Protein AF-A0A7J2LW17-F1 (afdb_monomer_lite)

Foldseek 3Di:
DDDDDDDPPLPPPPPLPDQFEAEAEQLACDDDPPDPDDDDSVNVLVVLLCLQVVNDPPNSDDHHQAYEYAENNCCCVDPVCVVSVVSSCVRHPYDYAHDPCVCVPVVDPVVVCVVVVHPDNWDKDWDDGDPDIDIDTHDDD

Secondary structure (DSSP, 8-state):
---------------TT---EEEE----SS--TT-SS---HHHHHHHHHHHHHT-STT--SPPPSEEEEES--GGGGSTTTHHHHHHHHHHS-EEEE--SSHHHHSSSHHHHHHHTT-S-S-EEEEEEETTEEEEEEE---

Sequence (141 aa):
MALGETSRTGSLRSSMDSIDFLFVSDVEALPHPDERFRARTEDVLLEMLKEVKCEDEYSNEPAPSFIIFNGDVDARFEDGYSDIFKEIERTAPCYYVFGNHECKILGCVEEWKRLLNMKRSYYSWRLSCSGMTVTFIVLDL

Structure (mmCIF, N/CA/C/O backbone):
data_AF-A0A7J2LW17-F1
#
_entry.id   AF-A0A7J2LW17-F1
#
loop_
_atom_site.group_PDB
_atom_site.id
_atom_site.type_symbol
_atom_site.label_atom_id
_atom_site.label_alt_id
_atom_site.label_comp_id
_atom_site.label_asym_id
_atom_site.label_entity_id
_atom_site.label_seq_id
_atom_site.pdbx_PDB_ins_code
_atom_site.Cartn_x
_atom_site.Cartn_y
_atom_site.Cartn_z
_atom_site.occupancy
_atom_site.B_iso_or_equiv
_atom_site.auth_seq_id
_atom_site.auth_comp_id
_atom_site.auth_asym_id
_atom_site.auth_atom_id
_atom_site.pdbx_PDB_model_num
ATOM 1 N N . MET A 1 1 ? 14.041 -9.219 53.763 1.00 37.25 1 MET A N 1
ATOM 2 C CA . MET A 1 1 ? 14.859 -8.929 52.561 1.00 37.25 1 MET A CA 1
ATOM 3 C C . MET A 1 1 ? 14.619 -10.090 51.606 1.00 37.25 1 MET A C 1
ATOM 5 O O . MET A 1 1 ? 14.803 -11.202 52.072 1.00 37.25 1 MET A O 1
ATOM 9 N N . ALA A 1 2 ? 14.128 -9.996 50.370 1.00 37.06 2 ALA A N 1
ATOM 10 C CA . ALA A 1 2 ? 13.740 -8.939 49.417 1.00 37.06 2 ALA A CA 1
ATOM 11 C C . ALA A 1 2 ? 12.381 -9.385 48.787 1.00 37.06 2 ALA A C 1
ATOM 13 O O . ALA A 1 2 ? 12.100 -10.578 48.829 1.00 37.06 2 ALA A O 1
ATOM 14 N N . LEU A 1 3 ? 11.384 -8.567 48.416 1.00 39.03 3 LEU A N 1
ATOM 15 C CA . LEU A 1 3 ? 11.261 -7.452 47.450 1.00 39.03 3 LEU A CA 1
ATOM 16 C C . LEU A 1 3 ? 11.588 -7.796 45.978 1.00 39.03 3 LEU A C 1
ATOM 18 O O . LEU A 1 3 ? 12.744 -8.052 45.662 1.00 39.03 3 LEU A O 1
ATOM 22 N N . GLY A 1 4 ? 10.554 -7.689 45.120 1.00 32.00 4 GLY A N 1
ATOM 23 C CA . GLY A 1 4 ? 10.581 -7.588 43.645 1.00 32.00 4 GLY A CA 1
ATOM 24 C C . GLY A 1 4 ? 10.004 -8.826 42.941 1.00 32.00 4 GLY A C 1
ATOM 25 O O . GLY A 1 4 ? 10.714 -9.810 42.805 1.00 32.00 4 GLY A O 1
ATOM 26 N N . GLU A 1 5 ? 8.718 -8.937 42.573 1.00 45.91 5 GLU A N 1
ATOM 27 C CA . GLU A 1 5 ? 7.990 -8.179 41.525 1.00 45.91 5 GLU A CA 1
ATOM 28 C C . GLU A 1 5 ? 8.896 -7.860 40.322 1.00 45.91 5 GLU A C 1
ATOM 30 O O . GLU A 1 5 ? 9.848 -7.098 40.421 1.00 45.91 5 GLU A O 1
ATOM 35 N N . THR A 1 6 ? 8.689 -8.475 39.158 1.00 37.16 6 THR A N 1
ATOM 36 C CA . THR A 1 6 ? 7.623 -8.065 38.237 1.00 37.16 6 THR A CA 1
ATOM 37 C C . THR A 1 6 ? 7.292 -9.186 37.247 1.00 37.16 6 THR A C 1
ATOM 39 O O . THR A 1 6 ? 8.105 -9.572 36.408 1.00 37.16 6 THR A O 1
ATOM 42 N N . SER A 1 7 ? 6.049 -9.671 37.300 1.00 38.50 7 SER A N 1
ATOM 43 C CA . SER A 1 7 ? 5.391 -10.230 36.120 1.00 38.50 7 SER A CA 1
ATOM 44 C C . SER A 1 7 ? 5.443 -9.176 35.019 1.00 38.50 7 SER A C 1
ATOM 46 O O . SER A 1 7 ? 4.839 -8.115 35.161 1.00 38.50 7 SER A O 1
ATOM 48 N N . ARG A 1 8 ? 6.123 -9.461 33.904 1.00 42.44 8 ARG A N 1
ATOM 49 C CA . ARG A 1 8 ? 5.852 -8.776 32.636 1.00 42.44 8 ARG A CA 1
ATOM 50 C C . ARG A 1 8 ? 4.491 -9.254 32.138 1.00 42.44 8 ARG A C 1
ATOM 52 O O . ARG A 1 8 ? 4.387 -10.076 31.236 1.00 42.44 8 ARG A O 1
ATOM 59 N N . THR A 1 9 ? 3.430 -8.768 32.770 1.00 44.84 9 THR A N 1
ATOM 60 C CA . THR A 1 9 ? 2.137 -8.656 32.109 1.00 44.84 9 THR A CA 1
ATOM 61 C C . THR A 1 9 ? 2.339 -7.641 30.996 1.00 44.84 9 THR A C 1
ATOM 63 O O . THR A 1 9 ? 2.282 -6.437 31.244 1.00 44.84 9 THR A O 1
ATOM 66 N N . GLY A 1 10 ? 2.649 -8.123 29.789 1.00 41.19 10 GLY A N 1
ATOM 67 C CA . GLY A 1 10 ? 2.421 -7.345 28.579 1.00 41.19 10 GLY A CA 1
ATOM 68 C C . GLY A 1 10 ? 1.001 -6.807 28.677 1.00 41.19 10 GLY A C 1
ATOM 69 O O . GLY A 1 10 ? 0.054 -7.569 28.888 1.00 41.19 10 GLY A O 1
ATOM 70 N N . SER A 1 11 ? 0.884 -5.486 28.705 1.00 40.44 11 SER A N 1
ATOM 71 C CA . SER A 1 11 ? -0.381 -4.793 28.860 1.00 40.44 11 SER A CA 1
ATOM 72 C C . SER A 1 11 ? -1.255 -5.137 27.657 1.00 40.44 11 SER A C 1
ATOM 74 O O . SER A 1 11 ? -1.177 -4.479 26.629 1.00 40.44 11 SER A O 1
ATOM 76 N N . LEU A 1 12 ? -2.113 -6.151 27.806 1.00 45.34 12 LEU A N 1
ATOM 77 C CA . LEU A 1 12 ? -3.293 -6.415 26.979 1.00 45.34 12 LEU A CA 1
ATOM 78 C C . LEU A 1 12 ? -4.309 -5.274 27.166 1.00 45.34 12 LEU A C 1
ATOM 80 O O . LEU A 1 12 ? -5.453 -5.480 27.571 1.00 45.34 12 LEU A O 1
ATOM 84 N N . ARG A 1 13 ? -3.897 -4.032 26.913 1.00 45.56 13 ARG A N 1
ATOM 85 C CA . ARG A 1 13 ? -4.846 -2.974 26.605 1.00 45.56 13 ARG A CA 1
ATOM 86 C C . ARG A 1 13 ? -5.211 -3.179 25.148 1.00 45.56 13 ARG A C 1
ATOM 88 O O . ARG A 1 13 ? -4.480 -2.781 24.258 1.00 45.56 13 ARG A O 1
ATOM 95 N N . SER A 1 14 ? -6.342 -3.844 24.939 1.00 46.53 14 SER A N 1
ATOM 96 C CA . SER A 1 14 ? -7.153 -3.694 23.733 1.00 46.53 14 SER A CA 1
ATOM 97 C C . SER A 1 14 ? -7.173 -2.207 23.352 1.00 46.53 14 SER A C 1
ATOM 99 O O . SER A 1 14 ? -7.828 -1.431 24.052 1.00 46.53 14 SER A O 1
ATOM 101 N N . SER A 1 15 ? -6.442 -1.799 22.306 1.00 53.03 15 SER A N 1
ATOM 102 C CA . SER A 1 15 ? -6.317 -0.400 21.862 1.00 53.03 15 SER A CA 1
ATOM 103 C C . SER A 1 15 ? -7.573 0.065 21.116 1.00 53.03 15 SER A C 1
ATOM 105 O O . SER A 1 15 ? -7.545 0.663 20.048 1.00 53.03 15 SER A O 1
ATOM 107 N N . MET A 1 16 ? -8.742 -0.180 21.705 1.00 55.31 16 MET A N 1
ATOM 108 C CA . MET A 1 16 ? -10.004 0.319 21.160 1.00 55.31 16 MET A CA 1
ATOM 109 C C . MET A 1 16 ? -10.043 1.852 21.043 1.00 55.31 16 MET A C 1
ATOM 111 O O . MET A 1 16 ? -10.943 2.353 20.380 1.00 55.31 16 MET A O 1
ATOM 115 N N . ASP A 1 17 ? -9.068 2.561 21.623 1.00 71.31 17 ASP A N 1
ATOM 116 C CA . ASP A 1 17 ? -8.951 4.018 21.636 1.00 71.31 17 ASP A CA 1
ATOM 117 C C . ASP A 1 17 ? -7.822 4.569 20.732 1.00 71.31 17 ASP A C 1
ATOM 119 O O . ASP A 1 17 ? -7.539 5.765 20.808 1.00 71.31 17 ASP A O 1
ATOM 123 N N . SER A 1 18 ? -7.179 3.763 19.870 1.00 79.06 18 SER A N 1
ATOM 124 C CA . SER A 1 18 ? -6.210 4.251 18.863 1.00 79.06 18 SER A CA 1
ATOM 125 C C . SER A 1 18 ? -6.549 3.784 17.439 1.00 79.06 18 SER A C 1
ATOM 127 O O . SER A 1 18 ? -7.194 2.757 17.230 1.00 79.06 18 SER A O 1
ATOM 129 N N . ILE A 1 19 ? -6.160 4.587 16.443 1.00 85.00 19 ILE A N 1
ATOM 130 C CA . ILE A 1 19 ? -6.141 4.199 15.027 1.00 85.00 19 ILE A CA 1
ATOM 131 C C . ILE A 1 19 ? -4.701 4.360 14.560 1.00 85.00 19 ILE A C 1
ATOM 133 O O . ILE A 1 19 ? -4.264 5.471 14.260 1.00 85.00 19 ILE A O 1
ATOM 137 N N . ASP A 1 20 ? -3.999 3.239 14.494 1.00 86.50 20 ASP A N 1
ATOM 138 C CA . ASP A 1 20 ? -2.603 3.175 14.078 1.00 86.50 20 ASP A CA 1
ATOM 139 C C . ASP A 1 20 ? -2.520 2.687 12.630 1.00 86.50 20 ASP A C 1
ATOM 141 O O . ASP A 1 20 ? -3.307 1.837 12.199 1.00 86.50 20 ASP A O 1
ATOM 145 N N . PHE A 1 21 ? -1.606 3.254 11.846 1.00 90.19 21 PHE A N 1
ATOM 146 C CA . PHE A 1 21 ? -1.433 2.911 10.437 1.00 90.19 21 PHE A CA 1
ATOM 147 C C . PHE A 1 21 ? 0.021 3.042 10.009 1.00 90.19 21 PHE A C 1
ATOM 149 O O . PHE A 1 21 ? 0.761 3.870 10.540 1.00 90.19 21 PHE A O 1
ATOM 156 N N . LEU A 1 22 ? 0.411 2.254 9.008 1.00 92.31 22 LEU A N 1
ATOM 157 C CA . LEU A 1 22 ? 1.722 2.383 8.381 1.00 92.31 22 LEU A CA 1
ATOM 158 C C . LEU A 1 22 ? 1.638 3.318 7.179 1.00 92.31 22 LEU A C 1
ATOM 160 O O . LEU A 1 22 ? 0.767 3.170 6.321 1.00 92.31 22 LEU A O 1
ATOM 164 N N . PHE A 1 23 ? 2.563 4.270 7.118 1.00 93.31 23 PHE A N 1
ATOM 165 C CA . PHE A 1 23 ? 2.777 5.132 5.963 1.00 93.31 23 PHE A CA 1
ATOM 166 C C . PHE A 1 23 ? 4.072 4.722 5.272 1.00 93.31 23 PHE A C 1
ATOM 168 O O . PHE A 1 23 ? 5.122 4.648 5.907 1.00 93.31 23 PHE A O 1
ATOM 175 N N . VAL A 1 24 ? 3.981 4.455 3.976 1.00 93.38 24 VAL A N 1
ATOM 176 C CA . VAL A 1 24 ? 5.039 3.855 3.169 1.00 93.38 24 VAL A CA 1
ATOM 177 C C . VAL A 1 24 ? 5.090 4.596 1.841 1.00 93.38 24 VAL A C 1
ATOM 179 O O . VAL A 1 24 ? 4.046 4.903 1.279 1.00 93.38 24 VAL A O 1
ATOM 182 N N . SER A 1 25 ? 6.278 4.900 1.340 1.00 91.31 25 SER A N 1
ATOM 183 C CA . SER A 1 25 ? 6.497 5.649 0.097 1.00 91.31 25 SER A CA 1
ATOM 184 C C . SER A 1 25 ? 7.821 5.198 -0.512 1.00 91.31 25 SER A C 1
ATOM 186 O O . SER A 1 25 ? 8.675 4.719 0.240 1.00 91.31 25 SER A O 1
ATOM 188 N N . ASP A 1 26 ? 7.979 5.346 -1.828 1.00 88.44 26 ASP A N 1
ATOM 189 C CA . ASP A 1 26 ? 9.261 5.153 -2.524 1.00 88.44 26 ASP A CA 1
ATOM 190 C C . ASP A 1 26 ? 9.845 3.737 -2.318 1.00 88.44 26 ASP A C 1
ATOM 192 O O . ASP A 1 26 ? 11.034 3.534 -2.066 1.00 88.44 26 ASP A O 1
ATOM 196 N N . VAL A 1 27 ? 8.978 2.720 -2.391 1.00 90.25 27 VAL A N 1
ATOM 197 C CA . VAL A 1 27 ? 9.373 1.304 -2.352 1.00 90.25 27 VAL A CA 1
ATOM 198 C C . VAL A 1 27 ? 9.606 0.830 -3.781 1.00 90.25 27 VAL A C 1
ATOM 200 O O . VAL A 1 27 ? 8.823 0.069 -4.356 1.00 90.25 27 VAL A O 1
ATOM 203 N N . GLU A 1 28 ? 10.697 1.320 -4.355 1.00 87.50 28 GLU A N 1
ATOM 204 C CA . GLU A 1 28 ? 11.070 1.062 -5.741 1.00 87.50 28 GLU A CA 1
ATOM 205 C C . GLU A 1 28 ? 11.857 -0.246 -5.876 1.00 87.50 28 GLU A C 1
ATOM 207 O O . GLU A 1 28 ? 12.613 -0.643 -4.988 1.00 87.50 28 GLU A O 1
ATOM 212 N N . ALA A 1 29 ? 11.721 -0.944 -7.000 1.00 83.94 29 ALA A N 1
ATOM 213 C CA . ALA A 1 29 ? 12.497 -2.148 -7.290 1.00 83.94 29 ALA A CA 1
ATOM 214 C C . ALA A 1 29 ? 13.997 -1.864 -7.429 1.00 83.94 29 ALA A C 1
ATOM 216 O O . ALA A 1 29 ? 14.850 -2.691 -7.093 1.00 83.94 29 ALA A O 1
ATOM 217 N N . LEU A 1 30 ? 14.310 -0.689 -7.970 1.00 78.75 30 LEU A N 1
ATOM 218 C CA . LEU A 1 30 ? 15.659 -0.227 -8.230 1.00 78.75 30 LEU A CA 1
ATOM 219 C C . LEU A 1 30 ? 15.849 1.119 -7.531 1.00 78.75 30 LEU A C 1
ATOM 221 O O . LEU A 1 30 ? 15.158 2.066 -7.891 1.00 78.75 30 LEU A O 1
ATOM 225 N N . PRO A 1 31 ? 16.801 1.237 -6.589 1.00 69.31 31 PRO A N 1
ATOM 226 C CA . PRO A 1 31 ? 17.029 2.493 -5.889 1.00 69.31 31 PRO A CA 1
ATOM 227 C C . PRO A 1 31 ? 17.493 3.577 -6.863 1.00 69.31 31 PRO A C 1
ATOM 229 O O . PRO A 1 31 ? 18.287 3.307 -7.781 1.00 69.31 31 PRO A O 1
ATOM 232 N N . HIS A 1 32 ? 17.059 4.817 -6.634 1.00 69.50 32 HIS A N 1
ATOM 233 C CA . HIS A 1 32 ? 17.458 5.940 -7.470 1.00 69.50 32 HIS A CA 1
ATOM 234 C C . HIS A 1 32 ? 18.995 6.106 -7.441 1.00 69.50 32 HIS A C 1
ATOM 236 O O . HIS A 1 32 ? 19.623 6.040 -6.377 1.00 69.50 32 HIS A O 1
ATOM 242 N N . PRO A 1 33 ? 19.664 6.333 -8.589 1.00 68.25 33 PRO A N 1
ATOM 243 C CA . PRO A 1 33 ? 21.129 6.355 -8.662 1.00 68.25 33 PRO A CA 1
ATOM 244 C C . PRO A 1 33 ? 21.784 7.374 -7.713 1.00 68.25 33 PRO A C 1
ATOM 246 O O . PRO A 1 33 ? 22.884 7.117 -7.214 1.00 68.25 33 PRO A O 1
ATOM 249 N N . ASP A 1 34 ? 21.086 8.477 -7.431 1.00 69.69 34 ASP A N 1
ATOM 250 C CA . ASP A 1 34 ? 21.535 9.579 -6.568 1.00 69.69 34 ASP A CA 1
ATOM 251 C C . ASP A 1 34 ? 21.252 9.379 -5.066 1.00 69.69 34 ASP A C 1
ATOM 253 O O . ASP A 1 34 ? 21.616 10.231 -4.246 1.00 69.69 34 ASP A O 1
ATOM 257 N N . GLU A 1 35 ? 20.631 8.265 -4.668 1.00 67.00 35 GLU A N 1
ATOM 258 C CA . GLU A 1 35 ? 20.387 7.978 -3.256 1.00 67.00 35 GLU A CA 1
ATOM 259 C C . GLU A 1 35 ? 21.688 7.687 -2.510 1.00 67.00 35 GLU A C 1
ATOM 261 O O . GLU A 1 35 ? 22.408 6.716 -2.773 1.00 67.00 35 GLU A O 1
ATOM 266 N N . ARG A 1 36 ? 21.974 8.556 -1.533 1.00 63.66 36 ARG A N 1
ATOM 267 C CA . ARG A 1 36 ? 23.142 8.459 -0.647 1.00 63.66 36 ARG A CA 1
ATOM 268 C C . ARG A 1 36 ? 23.004 7.350 0.395 1.00 63.66 36 ARG A C 1
ATOM 270 O O . ARG A 1 36 ? 24.018 6.814 0.833 1.00 63.66 36 ARG A O 1
ATOM 277 N N . PHE A 1 37 ? 21.774 7.026 0.787 1.00 65.00 37 PHE A N 1
ATOM 278 C CA . PHE A 1 37 ? 21.449 5.975 1.746 1.00 65.00 37 PHE A CA 1
ATOM 279 C C . PHE A 1 37 ? 20.508 4.995 1.061 1.00 65.00 37 PHE A C 1
ATOM 281 O O . PHE A 1 37 ? 19.355 5.320 0.820 1.00 65.00 37 PHE A O 1
ATOM 288 N N . ARG A 1 38 ? 21.027 3.818 0.715 1.00 68.00 38 ARG A N 1
ATOM 289 C CA . ARG A 1 38 ? 20.276 2.786 -0.001 1.00 68.00 38 ARG A CA 1
ATOM 290 C C . ARG A 1 38 ? 19.810 1.747 1.001 1.00 68.00 38 ARG A C 1
ATOM 292 O O . ARG A 1 38 ? 20.501 0.750 1.214 1.00 68.00 38 ARG A O 1
ATOM 299 N N . ALA A 1 39 ? 18.685 2.010 1.659 1.00 76.19 39 ALA A N 1
ATOM 300 C CA . ALA A 1 39 ? 17.955 0.905 2.262 1.00 76.19 39 ALA A CA 1
ATOM 301 C C . ALA A 1 39 ? 17.565 -0.036 1.117 1.00 76.19 39 ALA A C 1
ATOM 303 O O . ALA A 1 39 ? 17.093 0.424 0.077 1.00 76.19 39 ALA A O 1
ATOM 304 N N . ARG A 1 40 ? 17.834 -1.337 1.246 1.00 85.75 40 ARG A N 1
ATOM 305 C CA . ARG A 1 40 ? 17.371 -2.271 0.221 1.00 85.75 40 ARG A CA 1
ATOM 306 C C . ARG A 1 40 ? 15.864 -2.395 0.372 1.00 85.75 40 ARG A C 1
ATOM 308 O O . ARG A 1 40 ? 15.380 -2.590 1.482 1.00 85.75 40 ARG A O 1
ATOM 315 N N . THR A 1 41 ? 15.149 -2.364 -0.743 1.00 90.06 41 THR A N 1
ATOM 316 C CA . THR A 1 41 ? 13.697 -2.581 -0.797 1.00 90.06 41 THR A CA 1
ATOM 317 C C . THR A 1 41 ? 13.283 -3.842 -0.043 1.00 90.06 41 THR A C 1
ATOM 319 O O . THR A 1 41 ? 12.334 -3.823 0.729 1.00 90.06 41 THR A O 1
ATOM 322 N N . GLU A 1 42 ? 14.058 -4.917 -0.190 1.00 90.88 42 GLU A N 1
ATOM 323 C CA . GLU A 1 42 ? 13.869 -6.164 0.556 1.00 90.88 42 GLU A CA 1
ATOM 324 C C . GLU A 1 42 ? 13.910 -5.964 2.078 1.00 90.88 42 GLU A C 1
ATOM 326 O O . GLU A 1 42 ? 13.034 -6.462 2.776 1.00 90.88 42 GLU A O 1
ATOM 331 N N . ASP A 1 43 ? 14.880 -5.201 2.588 1.00 90.50 43 ASP A N 1
ATOM 332 C CA . ASP A 1 43 ? 15.023 -4.954 4.025 1.00 90.50 43 ASP A CA 1
ATOM 333 C C . ASP A 1 43 ? 13.818 -4.154 4.548 1.00 90.50 43 ASP A C 1
ATOM 335 O O . ASP A 1 43 ? 13.237 -4.508 5.570 1.00 90.50 43 ASP A O 1
ATOM 339 N N . VAL A 1 44 ? 13.382 -3.125 3.807 1.00 91.00 44 VAL A N 1
ATOM 340 C CA . VAL A 1 44 ? 12.189 -2.328 4.150 1.00 91.00 44 VAL A CA 1
ATOM 341 C C . VAL A 1 44 ? 10.938 -3.205 4.189 1.00 91.00 44 VAL A C 1
ATOM 343 O O . VAL A 1 44 ? 10.173 -3.150 5.149 1.00 91.00 44 VAL A O 1
ATOM 346 N N . LEU A 1 45 ? 10.741 -4.050 3.175 1.00 93.44 45 LEU A N 1
ATOM 347 C CA . LEU A 1 45 ? 9.586 -4.942 3.089 1.00 93.44 45 LEU A CA 1
ATOM 348 C C . LEU A 1 45 ? 9.566 -5.991 4.207 1.00 93.44 45 LEU A C 1
ATOM 350 O O . LEU A 1 45 ? 8.494 -6.314 4.718 1.00 93.44 45 LEU A O 1
ATOM 354 N N . LEU A 1 46 ? 10.728 -6.512 4.607 1.00 92.75 46 LEU A N 1
ATOM 355 C CA . LEU A 1 46 ? 10.832 -7.452 5.721 1.00 92.75 46 LEU A CA 1
ATOM 356 C C . LEU A 1 46 ? 10.523 -6.779 7.062 1.00 92.75 46 LEU A C 1
ATOM 358 O O . LEU A 1 46 ? 9.774 -7.347 7.852 1.00 92.75 46 LEU A O 1
ATOM 362 N N . GLU A 1 47 ? 11.030 -5.570 7.309 1.00 91.00 47 GLU A N 1
ATOM 363 C CA . GLU A 1 47 ? 10.691 -4.805 8.518 1.00 91.00 47 GLU A CA 1
ATOM 364 C C . GLU A 1 47 ? 9.193 -4.4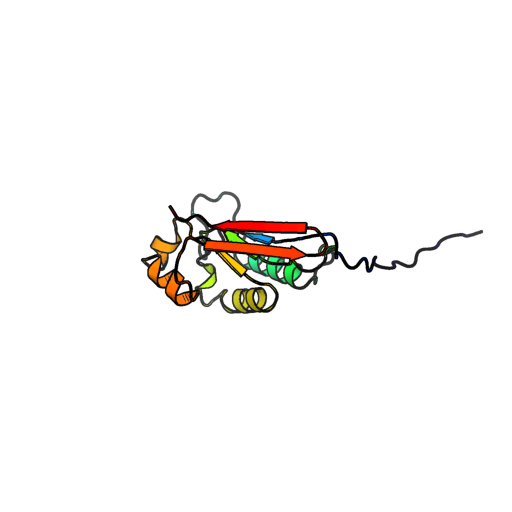68 8.568 1.00 91.00 47 GLU A C 1
ATOM 366 O O . GLU A 1 47 ? 8.542 -4.659 9.595 1.00 91.00 47 GLU A O 1
ATOM 371 N N . MET A 1 48 ? 8.603 -4.078 7.434 1.00 92.31 48 MET A N 1
ATOM 372 C CA . MET A 1 48 ? 7.155 -3.895 7.330 1.00 92.31 48 MET A CA 1
ATOM 373 C C . MET A 1 48 ? 6.386 -5.179 7.648 1.00 92.31 4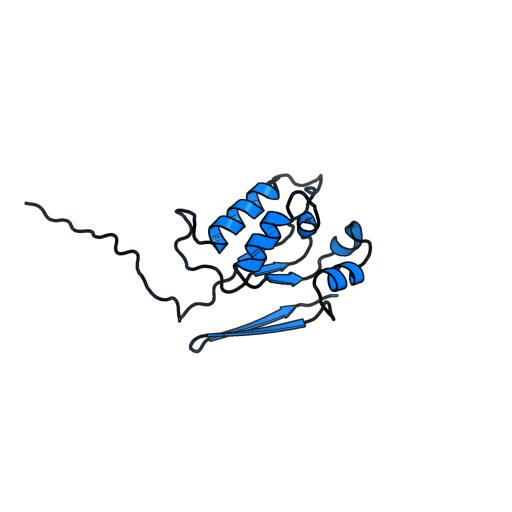8 MET A C 1
ATOM 375 O O . MET A 1 48 ? 5.390 -5.131 8.365 1.00 92.31 48 MET A O 1
ATOM 379 N N . LEU A 1 49 ? 6.824 -6.327 7.126 1.00 92.25 49 LEU A N 1
ATOM 380 C CA . LEU A 1 49 ? 6.157 -7.604 7.363 1.00 92.25 49 LEU A CA 1
ATOM 381 C C . LEU A 1 49 ? 6.165 -7.977 8.849 1.00 92.25 49 LEU A C 1
ATOM 383 O O . LEU A 1 49 ? 5.140 -8.423 9.367 1.00 92.25 49 LEU A O 1
ATOM 387 N N . LYS A 1 50 ? 7.294 -7.769 9.534 1.00 90.38 50 LYS A N 1
ATOM 388 C CA . LYS A 1 50 ? 7.395 -8.000 10.977 1.00 90.38 50 LYS A CA 1
ATOM 389 C C . LYS A 1 50 ? 6.444 -7.102 11.759 1.00 90.38 50 LYS A C 1
ATOM 391 O O . LYS A 1 50 ? 5.747 -7.599 12.638 1.00 90.38 50 LYS A O 1
ATOM 396 N N . GLU A 1 51 ? 6.380 -5.817 11.414 1.00 89.75 51 GLU A N 1
ATOM 397 C CA . GLU A 1 51 ? 5.511 -4.855 12.096 1.00 89.75 51 GLU A CA 1
ATOM 398 C C . GLU A 1 51 ? 4.030 -5.188 11.886 1.00 89.75 51 GLU A C 1
ATOM 400 O O . GLU A 1 51 ? 3.245 -5.232 12.830 1.00 89.75 51 GLU A O 1
ATOM 405 N N . VAL A 1 52 ? 3.651 -5.529 10.653 1.00 90.38 52 VAL A N 1
ATOM 406 C CA . VAL A 1 52 ? 2.276 -5.905 10.299 1.00 90.38 52 VAL A CA 1
ATOM 407 C C . VAL A 1 52 ? 1.828 -7.195 10.999 1.00 90.38 52 VAL A C 1
ATOM 409 O O . VAL A 1 52 ? 0.638 -7.366 11.270 1.00 90.38 52 VAL A O 1
ATOM 412 N N . LYS A 1 53 ? 2.763 -8.092 11.324 1.00 89.62 53 LYS A N 1
ATOM 413 C CA . LYS A 1 53 ? 2.495 -9.330 12.069 1.00 89.62 53 LYS A CA 1
ATOM 414 C C . LYS A 1 53 ? 2.758 -9.235 13.575 1.00 89.62 53 LYS A C 1
ATOM 416 O O . LYS A 1 53 ? 2.483 -10.203 14.283 1.00 89.62 53 LYS A O 1
ATOM 421 N N . CYS A 1 54 ? 3.272 -8.106 14.063 1.00 86.31 54 CYS A N 1
ATOM 422 C CA . CYS A 1 54 ? 3.749 -7.931 15.437 1.00 86.31 54 CYS A CA 1
ATOM 423 C C . CYS A 1 54 ? 4.794 -8.990 15.861 1.00 86.31 54 CYS A C 1
ATOM 425 O O . CYS A 1 54 ? 4.710 -9.550 16.955 1.00 86.31 54 CYS A O 1
ATOM 427 N N . GLU A 1 55 ? 5.743 -9.316 14.980 1.00 84.62 55 GLU A N 1
ATOM 428 C CA . GLU A 1 55 ? 6.722 -10.401 15.182 1.00 84.62 55 GLU A CA 1
ATOM 429 C C . GLU A 1 55 ? 8.092 -9.935 15.715 1.00 84.62 55 GLU A C 1
ATOM 431 O O . GLU A 1 55 ? 8.921 -10.783 16.053 1.00 8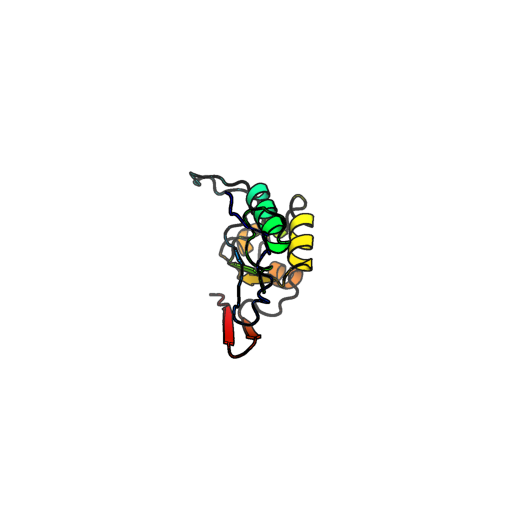4.62 55 GLU A O 1
ATOM 436 N N . ASP A 1 56 ? 8.352 -8.626 15.816 1.00 77.56 56 ASP A N 1
ATOM 437 C CA . ASP A 1 56 ? 9.630 -8.086 16.307 1.00 77.56 56 ASP A CA 1
ATOM 438 C C . ASP A 1 56 ? 9.552 -7.655 17.787 1.00 77.56 56 ASP A C 1
ATOM 440 O O . ASP A 1 56 ? 8.493 -7.298 18.304 1.00 77.56 56 ASP A O 1
ATOM 444 N N . GLU A 1 57 ? 10.690 -7.653 18.487 1.00 72.06 57 GLU A N 1
ATOM 445 C CA . GLU A 1 57 ? 10.793 -7.176 19.873 1.00 72.06 57 GLU A CA 1
ATOM 446 C C . GLU A 1 57 ? 10.501 -5.673 20.009 1.00 72.06 57 GLU A C 1
ATOM 448 O O . GLU A 1 57 ? 10.168 -5.189 21.097 1.00 72.06 57 GLU A O 1
ATOM 453 N N . TYR A 1 58 ? 10.600 -4.938 18.900 1.00 65.31 58 TYR A N 1
ATOM 454 C CA . TYR A 1 58 ? 10.243 -3.526 18.823 1.00 65.31 58 TYR A CA 1
ATOM 455 C C . TYR A 1 58 ? 8.772 -3.275 18.459 1.00 65.31 58 TYR A C 1
ATOM 457 O O . TYR A 1 58 ? 8.296 -2.162 18.708 1.00 65.31 58 TYR A O 1
ATOM 465 N N . SER A 1 59 ? 8.034 -4.289 17.989 1.00 66.69 59 SER A N 1
ATOM 466 C CA . SER A 1 59 ? 6.591 -4.217 17.715 1.00 66.69 59 SER A CA 1
ATOM 467 C C . SER A 1 59 ? 5.802 -4.267 19.028 1.00 66.69 59 SER A C 1
ATOM 469 O O . SER A 1 59 ? 5.221 -5.276 19.425 1.00 66.69 59 SER A O 1
ATOM 471 N N . ASN A 1 60 ? 5.849 -3.155 19.759 1.00 62.88 60 ASN A N 1
ATOM 472 C CA . ASN A 1 60 ? 5.209 -2.989 21.067 1.00 62.88 60 ASN A CA 1
ATOM 473 C C . ASN A 1 60 ? 3.734 -2.566 20.962 1.00 62.88 60 ASN A C 1
ATOM 475 O O . ASN A 1 60 ? 3.050 -2.476 21.982 1.00 62.88 60 ASN A O 1
ATOM 479 N N . GLU A 1 61 ? 3.264 -2.321 19.741 1.00 70.06 61 GLU A N 1
ATOM 480 C CA . GLU A 1 61 ? 1.920 -1.865 19.407 1.00 70.06 61 GLU A CA 1
ATOM 481 C C 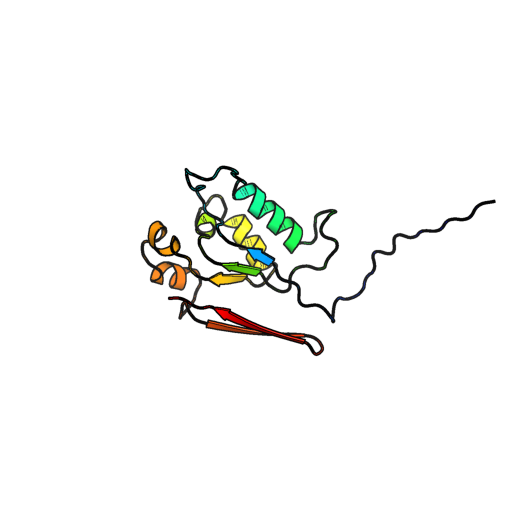. GLU A 1 61 ? 1.162 -2.955 18.625 1.00 70.06 61 GLU A C 1
ATOM 483 O O . GLU A 1 61 ? 1.775 -3.863 18.051 1.00 70.06 61 GLU A O 1
ATOM 488 N N . PRO A 1 62 ? -0.182 -2.928 18.627 1.00 78.25 62 PRO A N 1
ATOM 489 C CA . PRO A 1 62 ? -0.976 -3.836 17.811 1.00 78.25 62 PRO A CA 1
ATOM 490 C C . PRO A 1 62 ? -0.756 -3.588 16.316 1.00 78.25 62 PRO A C 1
ATOM 492 O O . PRO A 1 62 ? -0.384 -2.494 15.895 1.00 78.25 62 PRO A O 1
ATOM 495 N N . ALA A 1 63 ? -1.061 -4.609 15.512 1.00 85.31 63 ALA A N 1
ATOM 496 C CA . ALA A 1 63 ? -0.955 -4.536 14.062 1.00 85.31 63 ALA A CA 1
ATOM 497 C C . ALA A 1 63 ? -1.704 -3.304 13.515 1.00 85.31 63 ALA A C 1
ATOM 499 O O . ALA A 1 63 ? -2.797 -2.976 14.003 1.00 85.31 63 ALA A O 1
ATOM 500 N N . PRO A 1 64 ? -1.157 -2.635 12.486 1.00 89.06 64 PRO A N 1
ATOM 501 C CA . PRO A 1 64 ? -1.753 -1.432 11.933 1.00 89.06 64 PRO A CA 1
ATOM 502 C C . PRO A 1 64 ? -3.157 -1.721 11.398 1.00 89.06 64 PRO A C 1
ATOM 504 O O . PRO A 1 64 ? -3.416 -2.740 10.756 1.00 89.06 64 PRO A O 1
ATOM 507 N N . SER A 1 65 ? -4.067 -0.770 11.599 1.00 89.31 65 SER A N 1
ATOM 508 C CA . SER A 1 65 ? -5.440 -0.857 11.093 1.00 89.31 65 SER A CA 1
ATOM 509 C C . SER A 1 65 ? -5.500 -0.858 9.562 1.00 89.31 65 SER A C 1
ATOM 511 O O . SER A 1 65 ? -6.457 -1.369 8.979 1.00 89.31 65 SER A O 1
ATOM 513 N N . PHE A 1 66 ? -4.517 -0.232 8.913 1.00 91.38 66 PHE A N 1
ATOM 514 C CA . PHE A 1 66 ? -4.311 -0.222 7.467 1.00 91.38 66 PHE A CA 1
ATOM 515 C C . PHE A 1 66 ? -2.909 0.301 7.125 1.00 91.38 66 PHE A C 1
ATOM 517 O O . PHE A 1 66 ? -2.193 0.833 7.976 1.00 91.38 66 PHE A O 1
ATOM 524 N N . ILE A 1 67 ? -2.545 0.179 5.852 1.00 94.06 67 ILE A N 1
ATOM 525 C CA . ILE A 1 67 ? -1.282 0.643 5.282 1.00 94.06 67 ILE A CA 1
ATOM 526 C C . ILE A 1 67 ? -1.583 1.597 4.129 1.00 94.06 67 ILE A C 1
ATOM 528 O O . ILE A 1 67 ? -2.478 1.343 3.318 1.00 94.06 67 ILE A O 1
ATOM 532 N N . ILE A 1 68 ? -0.832 2.691 4.047 1.00 93.25 68 ILE A N 1
ATOM 533 C CA . ILE A 1 68 ? -0.854 3.629 2.926 1.00 93.25 68 ILE A CA 1
ATOM 534 C C . ILE A 1 68 ? 0.473 3.519 2.187 1.00 93.25 68 ILE A C 1
ATOM 536 O O . ILE A 1 68 ? 1.515 3.837 2.750 1.00 93.25 68 ILE A O 1
ATOM 540 N N . PHE A 1 69 ? 0.402 3.121 0.923 1.00 93.06 69 PHE A N 1
ATOM 541 C CA . PHE A 1 69 ? 1.485 3.186 -0.048 1.00 93.06 69 PHE A CA 1
ATOM 542 C C . PHE A 1 69 ? 1.325 4.460 -0.878 1.00 93.06 69 PHE A C 1
ATOM 544 O O . PHE A 1 69 ? 0.427 4.553 -1.716 1.00 93.06 69 PHE A O 1
ATOM 551 N N . ASN A 1 70 ? 2.152 5.462 -0.609 1.00 91.75 70 ASN A N 1
ATOM 552 C CA . ASN A 1 70 ? 2.023 6.818 -1.115 1.00 91.75 70 ASN A CA 1
ATOM 553 C C . ASN A 1 70 ? 2.905 7.098 -2.344 1.00 91.75 70 ASN A C 1
ATOM 555 O O . ASN A 1 70 ? 3.667 8.059 -2.350 1.00 91.75 70 ASN A O 1
ATOM 559 N N . GLY A 1 71 ? 2.755 6.289 -3.389 1.00 89.38 71 GLY A N 1
ATOM 560 C CA . GLY A 1 71 ? 3.471 6.465 -4.651 1.00 89.38 71 GLY A CA 1
ATOM 561 C C . GLY A 1 71 ? 4.877 5.873 -4.673 1.00 89.38 71 GLY A C 1
ATOM 562 O O . GLY A 1 71 ? 5.467 5.570 -3.634 1.00 89.38 71 GLY A O 1
ATOM 563 N N . ASP A 1 72 ? 5.358 5.686 -5.898 1.00 87.06 72 ASP A N 1
ATOM 564 C CA . ASP A 1 72 ? 6.633 5.090 -6.281 1.00 87.06 72 ASP A CA 1
ATOM 565 C C . ASP A 1 72 ? 6.851 3.719 -5.601 1.00 87.06 72 ASP A C 1
ATOM 567 O O . ASP A 1 72 ? 7.822 3.478 -4.892 1.00 87.06 72 ASP A O 1
ATOM 571 N N . VAL A 1 73 ? 5.877 2.809 -5.768 1.00 89.00 73 VAL A N 1
ATOM 572 C CA . VAL A 1 73 ? 5.861 1.466 -5.132 1.00 89.00 73 VAL A CA 1
ATOM 573 C C . VAL A 1 73 ? 5.920 0.306 -6.128 1.00 89.00 73 VAL A C 1
ATOM 575 O O . VAL A 1 73 ? 5.266 -0.732 -5.970 1.00 89.00 73 VAL A O 1
ATOM 578 N N . ASP A 1 74 ? 6.675 0.477 -7.205 1.00 87.56 74 ASP A N 1
ATOM 579 C CA . ASP A 1 74 ? 6.776 -0.485 -8.304 1.00 87.56 74 ASP A CA 1
ATOM 580 C C . ASP A 1 74 ? 7.355 -1.844 -7.911 1.00 87.56 74 ASP A C 1
ATOM 582 O O . ASP A 1 74 ? 7.015 -2.839 -8.558 1.00 87.56 74 ASP A O 1
ATOM 586 N N . ALA A 1 75 ? 8.103 -1.929 -6.803 1.00 89.75 75 ALA A N 1
ATOM 587 C CA . ALA A 1 75 ? 8.571 -3.201 -6.259 1.00 89.75 75 ALA A CA 1
ATOM 588 C C . ALA A 1 75 ? 7.427 -4.208 -6.073 1.00 89.75 75 ALA A C 1
ATOM 590 O O . ALA A 1 75 ? 7.643 -5.413 -6.171 1.00 89.75 75 ALA A O 1
ATOM 591 N N . ARG A 1 76 ? 6.189 -3.734 -5.871 1.00 89.88 76 ARG A N 1
ATOM 592 C CA . ARG A 1 76 ? 4.986 -4.572 -5.793 1.00 89.88 76 ARG A CA 1
ATOM 593 C C . ARG A 1 76 ? 4.813 -5.515 -6.985 1.00 89.88 76 ARG A C 1
ATOM 595 O O . ARG A 1 76 ? 4.261 -6.605 -6.823 1.00 89.88 76 ARG A O 1
ATOM 602 N N . PHE A 1 77 ? 5.217 -5.083 -8.175 1.00 86.44 77 PHE A N 1
ATOM 603 C CA . PHE A 1 77 ? 5.030 -5.826 -9.421 1.00 86.44 77 PHE A CA 1
ATOM 604 C C . PHE A 1 77 ? 6.257 -6.609 -9.864 1.00 86.44 77 PHE A C 1
ATOM 606 O O . PHE A 1 77 ? 6.175 -7.344 -10.845 1.00 86.44 77 PHE A O 1
ATOM 613 N N . GLU A 1 78 ? 7.357 -6.506 -9.127 1.00 87.88 78 GLU A N 1
ATOM 614 C CA . GLU A 1 78 ? 8.526 -7.334 -9.359 1.00 87.88 78 GLU A CA 1
ATOM 615 C C . GLU A 1 78 ? 8.334 -8.722 -8.757 1.00 87.88 78 GLU A C 1
ATOM 617 O O . GLU A 1 78 ? 7.965 -8.883 -7.586 1.00 87.88 78 GLU A O 1
ATOM 622 N N . ASP A 1 79 ? 8.661 -9.747 -9.544 1.00 87.50 79 ASP A N 1
ATOM 623 C CA . ASP A 1 79 ? 8.530 -11.146 -9.134 1.00 87.50 79 ASP A CA 1
ATOM 624 C C . ASP A 1 79 ? 9.259 -11.422 -7.809 1.00 87.50 79 ASP A C 1
ATOM 626 O O . ASP A 1 79 ? 8.737 -12.147 -6.960 1.00 87.50 79 ASP A O 1
ATOM 630 N N . GLY A 1 80 ? 10.419 -10.783 -7.602 1.00 90.31 80 GLY A N 1
ATOM 631 C CA . GLY A 1 80 ? 11.257 -10.942 -6.411 1.00 90.31 80 GLY A CA 1
ATOM 632 C C . GLY A 1 80 ? 10.629 -10.462 -5.099 1.00 90.31 80 GLY A C 1
ATOM 633 O O . GLY A 1 80 ? 11.031 -10.937 -4.040 1.00 90.31 80 GLY A O 1
ATOM 634 N N . TYR A 1 81 ? 9.635 -9.570 -5.148 1.00 92.31 81 TYR A N 1
ATOM 635 C CA . TYR A 1 81 ? 8.987 -9.005 -3.955 1.00 92.31 81 TYR A CA 1
ATOM 636 C C . TYR A 1 81 ? 7.494 -9.338 -3.862 1.00 92.31 81 TYR A C 1
A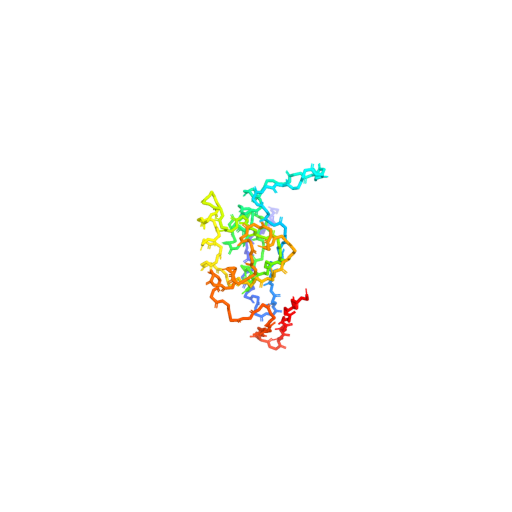TOM 638 O O . TYR A 1 81 ? 6.879 -9.146 -2.809 1.00 92.31 81 TYR A O 1
ATOM 646 N N . SER A 1 82 ? 6.909 -9.868 -4.940 1.00 90.31 82 SER A N 1
ATOM 647 C CA . SER A 1 82 ? 5.467 -10.099 -5.061 1.00 90.31 82 SER A CA 1
ATOM 648 C C . SER A 1 82 ? 4.870 -10.933 -3.921 1.00 90.31 82 SER A C 1
ATOM 650 O O . SER A 1 82 ? 3.742 -10.682 -3.497 1.00 90.31 82 SER A O 1
ATOM 652 N N . ASP A 1 83 ? 5.607 -11.914 -3.396 1.00 94.31 83 ASP A N 1
ATOM 653 C CA . ASP A 1 83 ? 5.121 -12.772 -2.314 1.00 94.31 83 ASP A CA 1
ATOM 654 C C . ASP A 1 83 ? 5.084 -12.053 -0.963 1.00 94.31 83 ASP A C 1
ATOM 656 O O . ASP A 1 83 ? 4.121 -12.235 -0.215 1.00 94.31 83 ASP A O 1
ATOM 660 N N . ILE A 1 84 ? 6.049 -11.167 -0.693 1.00 95.19 84 ILE A N 1
ATOM 661 C CA . ILE A 1 84 ? 6.060 -10.350 0.526 1.00 95.19 84 ILE A CA 1
ATOM 662 C C . ILE A 1 84 ? 4.881 -9.370 0.500 1.00 95.19 84 ILE A C 1
ATOM 664 O O . ILE A 1 84 ? 4.129 -9.278 1.469 1.00 95.19 84 ILE A O 1
ATOM 668 N N . PHE A 1 85 ? 4.639 -8.709 -0.638 1.00 94.56 85 PHE A N 1
ATOM 669 C CA . PHE A 1 85 ? 3.477 -7.831 -0.802 1.00 94.56 85 PHE A CA 1
ATOM 670 C C . PHE A 1 85 ? 2.151 -8.567 -0.603 1.00 94.56 85 PHE A C 1
ATOM 672 O O . PHE A 1 85 ? 1.298 -8.083 0.138 1.00 94.56 85 PHE A O 1
ATOM 679 N N . LYS A 1 86 ? 1.978 -9.757 -1.199 1.00 94.19 86 LYS A N 1
ATOM 680 C CA . LYS A 1 86 ? 0.767 -10.571 -0.986 1.00 94.19 86 LYS A CA 1
ATOM 681 C C . LYS A 1 86 ? 0.561 -10.901 0.487 1.00 94.19 86 LYS A C 1
ATOM 683 O O . LYS A 1 86 ? -0.579 -11.014 0.927 1.00 94.19 86 LYS A O 1
ATOM 688 N N . GLU A 1 87 ? 1.633 -11.126 1.235 1.00 95.25 87 GLU A N 1
ATOM 689 C CA . GLU A 1 87 ? 1.541 -11.433 2.656 1.00 95.25 87 GLU A CA 1
ATOM 690 C C . GLU A 1 87 ? 1.147 -10.206 3.487 1.00 95.25 87 GLU A C 1
ATOM 692 O O . GLU A 1 87 ? 0.243 -10.298 4.321 1.00 95.25 87 GLU A O 1
ATOM 697 N N . ILE A 1 88 ? 1.733 -9.044 3.191 1.00 94.62 88 ILE A N 1
ATOM 698 C CA . ILE A 1 88 ? 1.363 -7.758 3.796 1.00 94.62 88 ILE A CA 1
ATOM 699 C C . ILE A 1 88 ? -0.117 -7.440 3.517 1.00 94.62 88 ILE A C 1
ATOM 701 O O . ILE A 1 88 ? -0.888 -7.222 4.451 1.00 94.62 88 ILE A O 1
ATOM 705 N N . GLU A 1 89 ? -0.541 -7.509 2.251 1.00 93.88 89 GLU A N 1
ATOM 706 C CA . GLU A 1 89 ? -1.918 -7.231 1.804 1.00 93.88 89 GLU A CA 1
ATOM 707 C C . GLU A 1 89 ? -2.959 -8.205 2.381 1.00 93.88 89 GLU A C 1
ATOM 709 O O . GLU A 1 89 ? -4.138 -7.867 2.502 1.00 93.88 89 GLU A O 1
ATOM 714 N N . ARG A 1 90 ? -2.551 -9.432 2.730 1.00 94.00 90 ARG A N 1
ATOM 715 C CA . ARG A 1 90 ? -3.417 -10.401 3.424 1.00 94.00 90 ARG A CA 1
ATOM 716 C C . ARG A 1 90 ? -3.597 -10.079 4.900 1.00 94.00 90 ARG A C 1
ATOM 718 O O . ARG A 1 90 ? -4.580 -10.531 5.484 1.00 94.00 90 ARG A O 1
ATOM 725 N N . THR A 1 91 ? -2.649 -9.362 5.495 1.00 92.06 91 THR A N 1
ATOM 726 C CA . THR A 1 91 ? -2.602 -9.138 6.940 1.00 92.06 91 THR A CA 1
ATOM 727 C C . THR A 1 91 ? -3.258 -7.815 7.327 1.00 92.06 91 THR A C 1
ATOM 729 O O . THR A 1 91 ? -3.996 -7.774 8.308 1.00 92.06 91 THR A O 1
ATOM 732 N N . ALA A 1 92 ? -3.074 -6.762 6.526 1.00 90.69 92 ALA A N 1
ATOM 733 C CA . ALA A 1 92 ? -3.706 -5.463 6.740 1.00 90.69 92 ALA A CA 1
ATOM 734 C C . ALA A 1 92 ? -4.275 -4.887 5.428 1.00 90.69 92 ALA A C 1
ATOM 736 O O . ALA A 1 92 ? -3.709 -5.115 4.358 1.00 90.69 92 ALA A O 1
ATOM 737 N N . PRO A 1 93 ? -5.377 -4.112 5.476 1.00 91.31 93 PRO A N 1
ATOM 738 C CA . PRO A 1 93 ? -5.870 -3.388 4.308 1.00 91.31 93 PRO A CA 1
ATOM 739 C C . PRO A 1 93 ? -4.821 -2.411 3.761 1.00 91.31 93 PRO A C 1
ATOM 741 O O . PRO A 1 93 ? -4.323 -1.567 4.505 1.00 91.31 93 PRO A O 1
ATOM 744 N N . CYS A 1 94 ? -4.541 -2.478 2.458 1.00 92.44 94 CYS A N 1
ATOM 745 C CA . CYS A 1 94 ? -3.573 -1.610 1.782 1.00 92.44 94 CYS A CA 1
ATOM 746 C C . CYS A 1 94 ? -4.268 -0.620 0.843 1.00 92.44 94 CYS A C 1
ATOM 748 O O . CYS A 1 94 ? -5.131 -0.998 0.048 1.00 92.44 94 CYS A O 1
ATOM 750 N N . TYR A 1 95 ? -3.848 0.639 0.906 1.00 90.75 95 TYR A N 1
ATOM 751 C CA . TYR A 1 95 ? -4.329 1.718 0.051 1.00 90.75 95 TYR A CA 1
ATOM 752 C C . TYR A 1 95 ? -3.172 2.295 -0.752 1.00 90.75 95 TYR A C 1
ATOM 754 O O . TYR A 1 95 ? -2.120 2.593 -0.196 1.00 90.75 95 TYR A O 1
ATOM 762 N N . TYR A 1 96 ? -3.386 2.459 -2.054 1.00 89.94 96 TYR A N 1
ATOM 763 C CA . TYR A 1 96 ? -2.367 2.904 -2.998 1.00 89.94 96 TYR A CA 1
ATOM 764 C C . TYR A 1 96 ? -2.684 4.302 -3.517 1.00 89.94 96 TYR A C 1
ATOM 766 O O . TYR A 1 96 ? -3.796 4.567 -3.985 1.00 89.94 96 TYR A O 1
ATOM 774 N N . VAL A 1 97 ? -1.697 5.181 -3.436 1.00 89.25 97 VAL A N 1
ATOM 775 C CA . VAL A 1 97 ? -1.633 6.467 -4.128 1.00 89.25 97 VAL A CA 1
ATOM 776 C C . VAL A 1 97 ? -0.612 6.311 -5.243 1.00 89.25 97 VAL A C 1
ATOM 778 O O . VAL A 1 97 ? 0.389 5.624 -5.058 1.00 89.25 97 VAL A O 1
ATOM 781 N N . PHE A 1 98 ? -0.874 6.910 -6.400 1.00 86.56 98 PHE A N 1
ATOM 782 C CA . PHE A 1 98 ? 0.072 6.879 -7.509 1.00 86.56 98 PHE A CA 1
ATOM 783 C C . PHE A 1 98 ? 0.995 8.090 -7.425 1.00 86.56 98 PHE A C 1
ATOM 785 O O . PHE A 1 98 ? 0.529 9.220 -7.287 1.00 86.56 98 PHE A O 1
ATOM 792 N N . GLY A 1 99 ? 2.294 7.828 -7.467 1.00 83.19 99 GLY A N 1
ATOM 793 C CA . GLY A 1 99 ? 3.344 8.813 -7.633 1.00 83.19 99 GLY A CA 1
ATOM 794 C C . GLY A 1 99 ? 3.664 9.042 -9.110 1.00 83.19 99 GLY A C 1
ATOM 795 O O . GLY A 1 99 ? 2.914 8.695 -10.033 1.00 83.19 99 GLY A O 1
ATOM 796 N N . ASN A 1 100 ? 4.794 9.696 -9.349 1.00 80.88 100 ASN A N 1
ATOM 797 C CA . ASN A 1 100 ? 5.227 10.065 -10.691 1.00 80.88 100 ASN A CA 1
ATOM 798 C C . ASN A 1 100 ? 5.983 8.935 -11.410 1.00 80.88 100 ASN A C 1
ATOM 800 O O . ASN A 1 100 ? 6.208 9.053 -12.623 1.00 80.88 100 ASN A O 1
ATOM 804 N N . HIS A 1 101 ? 6.400 7.865 -10.725 1.00 77.00 101 HIS A N 1
ATOM 805 C CA . HIS A 1 101 ? 7.139 6.750 -11.330 1.00 77.00 101 HIS A CA 1
ATOM 806 C C . HIS A 1 101 ? 6.251 5.579 -11.759 1.00 77.00 101 HIS A C 1
ATOM 808 O O . HIS A 1 101 ? 6.637 4.837 -12.667 1.00 77.00 101 HIS A O 1
ATOM 814 N N . GLU A 1 102 ? 5.011 5.490 -11.278 1.00 74.94 102 GLU A N 1
ATOM 815 C CA . GLU A 1 102 ? 4.017 4.496 -11.707 1.00 74.94 102 GLU A CA 1
ATOM 816 C C . GLU A 1 102 ? 3.843 4.479 -13.237 1.00 74.94 102 GLU A C 1
ATOM 818 O O . GLU A 1 102 ? 3.779 3.416 -13.866 1.00 74.94 102 GLU A O 1
ATOM 823 N N . CYS A 1 103 ? 3.833 5.666 -13.857 1.00 67.31 103 CYS A N 1
ATOM 824 C CA . CYS A 1 103 ? 3.757 5.827 -15.311 1.00 67.31 103 CYS A CA 1
ATOM 825 C C . CYS A 1 103 ? 5.032 5.404 -16.048 1.00 67.31 103 CYS A C 1
ATOM 827 O O . CYS A 1 103 ? 4.957 5.042 -17.220 1.00 67.31 103 CYS A O 1
ATOM 829 N N . LYS A 1 104 ? 6.203 5.485 -15.410 1.00 68.19 104 LYS A N 1
ATOM 830 C CA . LYS A 1 104 ? 7.484 5.170 -16.058 1.00 68.19 104 LYS A CA 1
ATOM 831 C C . LYS A 1 104 ? 7.686 3.665 -16.197 1.00 68.19 104 LYS A C 1
ATOM 833 O O . LYS A 1 104 ? 8.283 3.234 -17.178 1.00 68.19 104 LYS A O 1
ATOM 838 N N . ILE A 1 105 ? 7.173 2.888 -15.244 1.00 65.00 105 ILE A N 1
ATOM 839 C CA . ILE A 1 105 ? 7.466 1.454 -15.132 1.00 65.00 105 ILE A CA 1
ATOM 840 C C . ILE A 1 105 ? 6.421 0.606 -15.858 1.00 65.00 105 ILE A C 1
ATOM 842 O O . ILE A 1 105 ? 6.780 -0.222 -16.690 1.00 65.00 105 ILE A O 1
ATOM 846 N N . LEU A 1 106 ? 5.126 0.864 -15.637 1.00 65.38 106 LEU A N 1
ATOM 847 C CA . LEU A 1 106 ? 4.044 0.160 -16.349 1.00 65.38 106 LEU A CA 1
ATOM 848 C C . LEU A 1 106 ? 3.520 0.931 -17.571 1.00 65.38 106 LEU A C 1
ATOM 850 O O . LEU A 1 106 ? 2.541 0.531 -18.199 1.00 65.38 106 LEU A O 1
ATOM 854 N N . GLY A 1 107 ? 4.148 2.058 -17.912 1.00 67.12 107 GLY A N 1
ATOM 855 C CA . GLY A 1 107 ? 3.815 2.878 -19.079 1.00 67.12 107 GLY A CA 1
ATOM 856 C C . GLY A 1 107 ? 2.529 3.704 -18.950 1.00 67.12 107 GLY A C 1
ATOM 857 O O . GLY A 1 107 ? 2.325 4.621 -19.746 1.00 67.12 107 GLY A O 1
ATOM 858 N N . CYS A 1 108 ? 1.648 3.404 -17.985 1.00 76.69 108 CYS A N 1
ATOM 859 C CA . CYS A 1 108 ? 0.404 4.142 -17.766 1.00 76.69 108 CYS A CA 1
ATOM 860 C C . CYS A 1 108 ? -0.247 3.853 -16.397 1.00 76.69 108 CYS A C 1
ATOM 862 O O . CYS A 1 108 ? -0.310 2.703 -15.962 1.00 76.69 108 CYS A O 1
ATOM 864 N N . VAL A 1 109 ? -0.858 4.879 -15.786 1.00 81.31 109 VAL A N 1
ATOM 865 C CA . VAL A 1 109 ? -1.721 4.762 -14.588 1.00 81.31 109 VAL A CA 1
ATOM 866 C C . VAL A 1 109 ? -2.886 3.779 -14.788 1.00 81.31 109 VAL A C 1
ATOM 868 O O . VAL A 1 109 ? -3.355 3.155 -13.838 1.00 81.31 109 VAL A O 1
ATOM 871 N N . GLU A 1 110 ? -3.382 3.610 -16.018 1.00 86.00 110 GLU A N 1
ATOM 872 C CA . GLU A 1 110 ? -4.488 2.682 -16.303 1.00 86.00 110 GLU A CA 1
ATOM 873 C C . GLU A 1 110 ? -4.142 1.227 -15.978 1.00 86.00 110 GLU A C 1
ATOM 875 O O . GLU A 1 110 ? -4.995 0.483 -15.492 1.00 86.00 110 GLU A O 1
ATOM 880 N N . GLU A 1 111 ? -2.891 0.830 -16.197 1.00 85.69 111 GLU A N 1
ATOM 881 C CA . GLU A 1 111 ? -2.451 -0.534 -15.921 1.00 85.69 111 GLU A CA 1
ATOM 882 C C . GLU A 1 111 ? -2.359 -0.788 -14.413 1.00 85.69 111 GLU A C 1
ATOM 884 O O . GLU A 1 111 ? -2.851 -1.803 -13.920 1.00 85.69 111 GLU A O 1
ATOM 889 N N . TRP A 1 112 ? -1.856 0.192 -13.660 1.00 85.88 112 TRP A N 1
ATOM 890 C CA . TRP A 1 112 ? -1.888 0.182 -12.197 1.00 85.88 112 TRP A CA 1
ATOM 891 C C . TRP A 1 112 ? -3.309 0.041 -11.660 1.00 85.88 112 TRP A C 1
ATOM 893 O O . TRP A 1 112 ? -3.591 -0.840 -10.846 1.00 85.88 112 TRP A O 1
ATOM 903 N N . LYS A 1 113 ? -4.240 0.854 -12.171 1.00 87.56 113 LYS A N 1
ATOM 904 C CA . LYS A 1 113 ? -5.657 0.766 -11.804 1.00 87.56 113 LYS A CA 1
ATOM 905 C C . LYS A 1 113 ? -6.241 -0.610 -12.104 1.00 87.56 113 LYS A C 1
ATOM 907 O O . LYS A 1 113 ? -6.957 -1.155 -11.268 1.00 87.56 113 LYS A O 1
ATOM 912 N N . ARG A 1 114 ? -5.918 -1.202 -13.256 1.00 89.44 114 ARG A N 1
ATOM 913 C CA . ARG A 1 114 ? -6.363 -2.553 -13.623 1.00 89.44 114 ARG A CA 1
ATOM 914 C C . ARG A 1 114 ? -5.833 -3.604 -12.647 1.00 89.44 114 ARG A C 1
ATOM 916 O O . ARG A 1 114 ? -6.608 -4.437 -12.181 1.00 89.44 114 ARG A O 1
ATOM 923 N N . LEU A 1 115 ? -4.540 -3.560 -12.334 1.00 86.75 115 LEU A N 1
ATOM 924 C CA . LEU A 1 115 ? -3.872 -4.529 -11.463 1.00 86.75 115 LEU A CA 1
ATOM 925 C C . LEU A 1 115 ? -4.309 -4.417 -9.996 1.00 86.75 115 LEU A C 1
ATOM 927 O O . LEU A 1 115 ? -4.387 -5.430 -9.305 1.00 86.75 115 LEU A O 1
ATOM 931 N N . LEU A 1 116 ? -4.641 -3.209 -9.541 1.00 87.12 116 LEU A N 1
ATOM 932 C CA . LEU A 1 116 ? -5.153 -2.930 -8.195 1.00 87.12 116 LEU A CA 1
ATOM 933 C C . LEU A 1 116 ? -6.686 -2.954 -8.113 1.00 87.12 116 LEU A C 1
ATOM 935 O O . LEU A 1 116 ? -7.258 -2.655 -7.067 1.00 87.12 116 LEU A O 1
ATOM 939 N N . ASN A 1 117 ? -7.372 -3.300 -9.209 1.00 89.12 117 ASN A N 1
ATOM 940 C CA . ASN A 1 117 ? -8.834 -3.302 -9.310 1.00 89.12 117 ASN A CA 1
ATOM 941 C C . ASN A 1 117 ? -9.484 -1.956 -8.903 1.00 89.12 117 ASN A C 1
ATOM 943 O O . ASN A 1 117 ? -10.561 -1.900 -8.303 1.00 89.12 117 ASN A O 1
ATOM 947 N N . MET A 1 118 ? -8.826 -0.847 -9.238 1.00 86.69 118 MET A N 1
ATOM 948 C CA . MET A 1 118 ? -9.274 0.515 -8.967 1.00 86.69 118 MET A CA 1
ATOM 949 C C . MET A 1 118 ? -10.015 1.085 -10.178 1.00 86.69 118 MET A C 1
ATOM 951 O O . MET A 1 118 ? -9.564 0.996 -11.316 1.00 86.69 118 MET A O 1
ATOM 955 N N . LYS A 1 119 ? -11.159 1.738 -9.945 1.00 86.62 119 LYS A N 1
ATOM 956 C CA . LYS A 1 119 ? -11.897 2.453 -11.009 1.00 86.62 119 LYS A CA 1
ATOM 957 C C . LYS A 1 119 ? -11.380 3.872 -11.241 1.00 86.62 119 LYS A C 1
ATOM 959 O O . LYS A 1 119 ? -11.601 4.447 -12.303 1.00 86.62 119 LYS A O 1
ATOM 964 N N . ARG A 1 120 ? -10.779 4.465 -10.211 1.00 86.75 120 ARG A N 1
ATOM 965 C CA . ARG A 1 120 ? -10.271 5.837 -10.174 1.00 86.75 120 ARG A CA 1
ATOM 966 C C . ARG A 1 120 ? -9.020 5.862 -9.311 1.00 86.75 120 ARG A C 1
ATOM 968 O O . ARG A 1 120 ? -8.899 5.048 -8.404 1.00 86.75 120 ARG A O 1
ATOM 975 N N . SER A 1 121 ? -8.135 6.792 -9.614 1.00 83.94 121 SER A N 1
ATOM 976 C CA . SER A 1 121 ? -6.909 7.082 -8.874 1.00 83.94 121 SER A CA 1
ATOM 977 C C . SER A 1 121 ? -7.144 8.061 -7.716 1.00 83.94 121 SER A C 1
ATOM 979 O O . SER A 1 121 ? -6.547 7.906 -6.661 1.00 83.94 121 SER A O 1
ATOM 981 N N . TYR A 1 122 ? -8.107 8.980 -7.854 1.00 88.81 122 TYR A N 1
ATOM 982 C CA . TYR A 1 122 ? -8.686 9.734 -6.735 1.00 88.81 122 TYR A CA 1
ATOM 983 C C . TYR A 1 122 ? -9.788 8.927 -6.039 1.00 88.81 122 TYR A C 1
ATOM 985 O O . TYR A 1 122 ? -10.737 8.460 -6.688 1.00 88.81 122 TYR A O 1
ATOM 993 N N . TYR A 1 123 ? -9.716 8.831 -4.714 1.00 89.12 123 TYR A N 1
ATOM 994 C CA . TYR A 1 123 ? -10.753 8.225 -3.881 1.00 89.12 123 TYR A CA 1
ATOM 995 C C . TYR A 1 123 ? -10.646 8.704 -2.431 1.00 89.12 123 TYR A C 1
ATOM 997 O O . TYR A 1 123 ? -9.663 9.312 -2.019 1.00 89.12 123 TYR A O 1
ATOM 1005 N N . SER A 1 124 ? -11.678 8.437 -1.638 1.00 89.81 124 SER A N 1
ATOM 1006 C CA . SER A 1 124 ? -11.632 8.638 -0.196 1.00 89.81 124 SER A CA 1
ATOM 1007 C C . SER A 1 124 ? -12.194 7.425 0.521 1.00 89.81 124 SER A C 1
ATOM 1009 O O . SER A 1 124 ? -13.087 6.740 0.015 1.00 89.81 124 SER A O 1
ATOM 1011 N N . TRP A 1 125 ? -11.670 7.160 1.709 1.00 87.75 125 TRP A N 1
ATOM 1012 C CA . TRP A 1 125 ? -12.224 6.158 2.605 1.00 87.75 125 TRP A CA 1
ATOM 1013 C C . TRP A 1 125 ? -12.242 6.684 4.032 1.00 87.75 125 TRP A C 1
ATOM 1015 O O . TRP A 1 125 ? -11.577 7.661 4.386 1.00 87.75 125 TRP A O 1
ATOM 1025 N N . ARG A 1 126 ? -13.060 6.036 4.854 1.00 88.75 126 ARG A N 1
ATOM 1026 C CA . ARG A 1 126 ? -13.264 6.403 6.246 1.00 88.75 126 ARG A CA 1
ATOM 1027 C C . ARG A 1 126 ? -13.130 5.166 7.112 1.00 88.75 126 ARG A C 1
ATOM 1029 O O . ARG A 1 126 ? -13.794 4.167 6.851 1.00 88.75 126 ARG A O 1
ATOM 1036 N N . LEU A 1 127 ? -12.325 5.280 8.158 1.00 86.56 127 LEU A N 1
ATOM 1037 C CA . LEU A 1 127 ? -12.257 4.315 9.241 1.00 86.56 127 LEU A CA 1
ATOM 1038 C C . LEU A 1 127 ? -12.833 4.959 10.503 1.00 86.56 127 LEU A C 1
ATOM 1040 O O . LEU A 1 127 ? -12.456 6.074 10.861 1.00 86.56 127 LEU A O 1
ATOM 1044 N N . SER A 1 128 ? -13.744 4.257 11.168 1.00 85.81 128 SER A N 1
ATOM 1045 C CA . SER A 1 128 ? -14.346 4.692 12.428 1.00 85.81 128 SER A CA 1
ATOM 1046 C C . SER A 1 128 ? -14.212 3.576 13.461 1.00 85.81 128 SER A C 1
ATOM 1048 O O . SER A 1 128 ? -14.679 2.465 13.216 1.00 85.81 128 SER A O 1
ATOM 1050 N N . CYS A 1 129 ? -13.613 3.870 14.614 1.00 80.94 129 CYS A N 1
ATOM 1051 C CA . CYS A 1 129 ? -13.593 2.994 15.790 1.00 80.94 129 CYS A CA 1
ATOM 1052 C C . CYS A 1 129 ? -13.898 3.834 17.041 1.00 80.94 129 CYS A C 1
ATOM 1054 O O . CYS A 1 129 ? -13.562 5.012 17.066 1.00 80.94 129 CYS A O 1
ATOM 1056 N N . SER A 1 130 ? -14.608 3.265 18.021 1.00 75.00 130 SER A N 1
ATOM 1057 C CA . SER A 1 130 ? -14.900 3.817 19.362 1.00 75.00 130 SER A CA 1
ATOM 1058 C C . SER A 1 130 ? -14.741 5.340 19.546 1.00 75.00 130 SER A C 1
ATOM 1060 O O . SER A 1 130 ? -13.874 5.818 20.267 1.00 75.00 130 SER A O 1
ATOM 1062 N N . GLY A 1 131 ? -15.607 6.133 18.908 1.00 78.81 131 GLY A N 1
ATOM 1063 C CA . GLY A 1 131 ? -15.639 7.593 19.093 1.00 78.81 131 GLY A CA 1
ATOM 1064 C C . GLY A 1 131 ? -14.611 8.394 18.283 1.00 78.81 131 GLY A C 1
ATOM 1065 O O . GLY A 1 131 ? -14.658 9.622 18.296 1.00 78.81 131 GLY A O 1
ATOM 1066 N N . MET A 1 132 ? -13.747 7.733 17.519 1.00 81.06 132 MET A N 1
ATOM 1067 C CA . MET A 1 132 ? -12.817 8.343 16.577 1.00 81.06 132 MET A CA 1
ATOM 1068 C C . MET A 1 132 ? -13.192 8.021 15.137 1.00 81.06 132 MET A C 1
ATOM 1070 O O . MET A 1 132 ? -13.840 7.025 14.810 1.00 81.06 132 MET A O 1
ATOM 1074 N N . THR A 1 133 ? -12.800 8.909 14.235 1.00 87.44 133 THR A N 1
ATOM 1075 C CA . THR A 1 133 ? -12.984 8.714 12.803 1.00 87.44 133 THR A CA 1
ATOM 1076 C C . THR A 1 133 ? -11.839 9.372 12.066 1.00 87.44 133 THR A C 1
ATOM 1078 O O . THR A 1 133 ? -11.609 10.568 12.226 1.00 87.44 133 THR A O 1
ATOM 1081 N N . VAL A 1 134 ? -11.171 8.600 11.217 1.00 87.25 134 VAL A N 1
ATOM 1082 C CA . VAL A 1 134 ? -10.165 9.105 10.289 1.00 87.25 134 VAL A CA 1
ATOM 1083 C C . VAL A 1 134 ? -10.721 8.983 8.879 1.00 87.25 134 VAL A C 1
ATOM 1085 O O . VAL A 1 134 ? -11.276 7.954 8.493 1.00 87.25 134 VAL A O 1
ATOM 1088 N N . THR A 1 135 ? -10.629 10.068 8.117 1.00 88.81 135 THR A N 1
ATOM 1089 C CA . THR A 1 135 ? -10.960 10.076 6.691 1.00 88.81 135 THR A CA 1
ATOM 1090 C C . THR A 1 135 ? -9.683 10.345 5.921 1.00 88.81 135 THR A C 1
ATOM 1092 O O . THR A 1 135 ? -9.049 11.376 6.136 1.00 88.81 135 THR A O 1
ATOM 1095 N N . PHE A 1 136 ? -9.340 9.439 5.017 1.00 86.25 136 PHE A N 1
ATOM 1096 C CA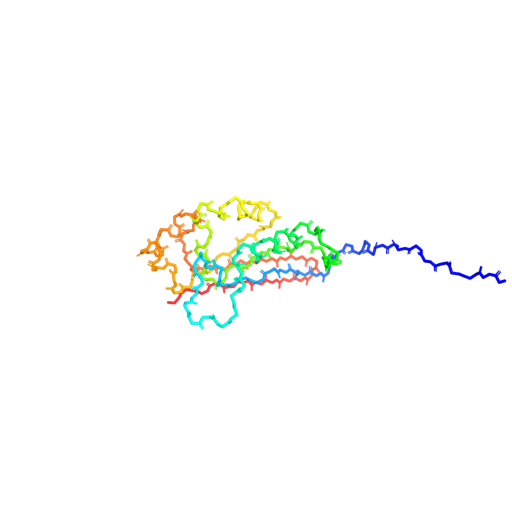 . PHE A 1 136 ? -8.243 9.622 4.081 1.00 86.25 136 PHE A CA 1
ATOM 1097 C C . PHE A 1 136 ? -8.808 9.984 2.722 1.00 86.25 136 PHE A C 1
ATOM 1099 O O . PHE A 1 136 ? -9.797 9.409 2.261 1.00 86.25 136 PHE A O 1
ATOM 1106 N N . ILE A 1 137 ? -8.189 10.980 2.103 1.00 88.69 137 ILE A N 1
ATOM 1107 C CA . ILE A 1 137 ? -8.564 11.488 0.792 1.00 88.69 137 ILE A CA 1
ATOM 1108 C C . ILE A 1 137 ? -7.309 11.415 -0.061 1.00 88.69 137 ILE A C 1
ATOM 1110 O O . ILE A 1 137 ? -6.342 12.125 0.197 1.00 88.69 137 ILE A O 1
ATOM 1114 N N . VAL A 1 138 ? -7.340 10.539 -1.055 1.00 86.38 138 VAL A N 1
ATOM 1115 C CA . VAL A 1 138 ? -6.258 10.346 -2.013 1.00 86.38 138 VAL A CA 1
ATOM 1116 C C . VAL A 1 138 ? -6.495 11.266 -3.183 1.00 86.38 138 VAL A C 1
ATOM 1118 O O . VAL A 1 138 ? -7.550 11.211 -3.817 1.00 86.38 138 VAL A O 1
ATOM 1121 N N . LEU A 1 139 ? -5.509 12.115 -3.441 1.00 84.12 139 LEU A N 1
ATOM 1122 C CA . LEU A 1 139 ? -5.473 13.008 -4.584 1.00 84.12 139 LEU A CA 1
ATOM 1123 C C . LEU A 1 139 ? -4.580 12.396 -5.660 1.00 84.12 139 LEU A C 1
ATOM 1125 O O . LEU A 1 139 ? -3.555 11.807 -5.345 1.00 84.12 139 LEU A O 1
ATOM 1129 N N . ASP A 1 140 ? -4.990 12.563 -6.909 1.00 76.56 140 ASP A N 1
ATOM 1130 C CA . ASP A 1 140 ? -4.200 12.251 -8.097 1.00 76.56 140 ASP A CA 1
ATOM 1131 C C . ASP A 1 140 ? -4.298 13.485 -9.002 1.00 76.56 140 ASP A C 1
ATOM 1133 O O . ASP A 1 140 ? -5.420 13.935 -9.279 1.00 76.56 140 ASP A O 1
ATOM 1137 N N . LEU A 1 141 ? -3.155 14.096 -9.328 1.00 61.91 141 LEU A N 1
ATOM 1138 C CA . LEU A 1 141 ? -3.043 15.395 -10.010 1.00 61.91 141 LEU A CA 1
ATOM 1139 C C . LEU A 1 141 ? -2.323 15.264 -11.351 1.00 61.91 141 LEU A C 1
ATOM 1141 O O . LEU A 1 141 ? -1.197 14.725 -11.361 1.00 61.91 141 LEU A O 1
#

Radius of gyration: 18.46 Å; chains: 1; bounding box: 39×28×72 Å

pLDDT: mean 79.75, std 15.81, range [32.0, 95.25]